Protein AF-A0A432WWE6-F1 (afdb_monomer_lite)

Structure (mmCIF, N/CA/C/O backbone):
data_AF-A0A432WWE6-F1
#
_entry.id   AF-A0A432WWE6-F1
#
loop_
_atom_site.group_PDB
_atom_site.id
_atom_site.type_symbol
_atom_site.label_atom_id
_atom_site.label_alt_id
_atom_site.label_comp_id
_atom_site.label_asym_id
_atom_site.label_entity_id
_atom_site.label_seq_id
_atom_site.pdbx_PDB_ins_code
_atom_site.Cartn_x
_atom_site.Cartn_y
_atom_site.Cartn_z
_atom_site.occupancy
_atom_site.B_iso_or_equiv
_atom_site.auth_seq_id
_atom_site.auth_comp_id
_atom_site.auth_asym_id
_atom_site.auth_atom_id
_atom_site.pdbx_PDB_model_num
ATOM 1 N N . MET A 1 1 ? -49.063 -21.821 -11.425 1.00 36.44 1 MET A N 1
ATOM 2 C CA . MET A 1 1 ? -48.316 -22.857 -10.681 1.00 36.44 1 MET A CA 1
ATOM 3 C C . MET A 1 1 ? -47.075 -22.191 -10.119 1.00 36.44 1 MET A C 1
ATOM 5 O O . MET A 1 1 ? -46.239 -21.772 -10.904 1.00 36.44 1 MET A O 1
ATOM 9 N N . ALA A 1 2 ? -47.017 -21.987 -8.805 1.00 36.09 2 ALA A N 1
ATOM 10 C CA . ALA A 1 2 ? -45.883 -21.369 -8.123 1.00 36.09 2 ALA A CA 1
ATOM 11 C C . ALA A 1 2 ? -45.270 -22.424 -7.194 1.00 36.09 2 ALA A C 1
ATOM 13 O O . ALA A 1 2 ? -45.960 -22.922 -6.309 1.00 36.09 2 ALA A O 1
ATOM 14 N N . CYS A 1 3 ? -44.015 -22.801 -7.438 1.00 36.97 3 CYS A N 1
ATOM 15 C CA . CYS A 1 3 ? -43.251 -23.649 -6.528 1.00 36.97 3 CYS A CA 1
ATOM 16 C C . CYS A 1 3 ? -42.649 -22.760 -5.437 1.00 36.97 3 CYS A C 1
ATOM 18 O O . CYS A 1 3 ? -41.678 -22.049 -5.681 1.00 36.97 3 CYS A O 1
ATOM 20 N N . THR A 1 4 ? -43.231 -22.787 -4.244 1.00 38.34 4 THR A N 1
ATOM 21 C CA . THR A 1 4 ? -42.598 -22.281 -3.025 1.00 38.34 4 THR A CA 1
ATOM 22 C C . THR A 1 4 ? -41.661 -23.361 -2.495 1.00 38.34 4 THR A C 1
ATOM 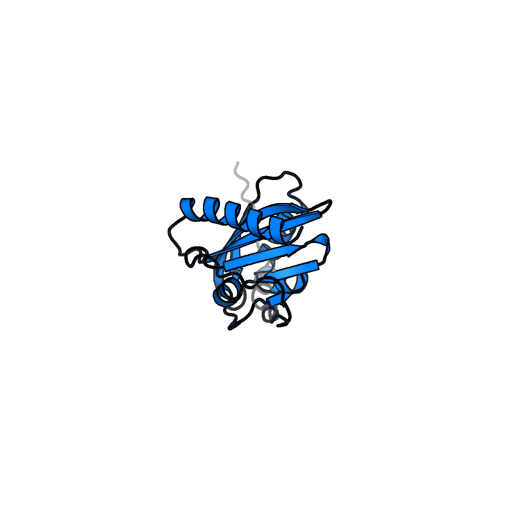24 O O . THR A 1 4 ? -42.111 -24.416 -2.056 1.00 38.34 4 THR A O 1
ATOM 27 N N . PHE A 1 5 ? -40.354 -23.121 -2.579 1.00 42.88 5 PHE A N 1
ATOM 28 C CA . PHE A 1 5 ? -39.364 -23.922 -1.866 1.00 42.88 5 PHE A CA 1
ATOM 29 C C . PHE A 1 5 ? -39.305 -23.430 -0.418 1.00 42.88 5 PHE A C 1
ATOM 31 O O . PHE A 1 5 ? -38.762 -22.359 -0.149 1.00 42.88 5 PHE A O 1
ATOM 38 N N . ASP A 1 6 ? -39.863 -24.211 0.506 1.00 39.38 6 ASP A N 1
ATOM 39 C CA . ASP A 1 6 ? -39.638 -24.042 1.940 1.00 39.38 6 ASP A CA 1
ATOM 40 C C . ASP A 1 6 ? -38.191 -24.428 2.267 1.00 39.38 6 ASP A C 1
ATOM 42 O O . ASP A 1 6 ? -37.860 -25.592 2.502 1.00 39.38 6 ASP A O 1
ATOM 46 N N . TYR A 1 7 ? -37.299 -23.438 2.267 1.00 41.56 7 TYR A N 1
ATOM 47 C CA . TYR A 1 7 ? -35.971 -23.583 2.853 1.00 41.56 7 TYR A CA 1
ATOM 48 C C . TYR A 1 7 ? -36.106 -23.587 4.380 1.00 41.56 7 TYR A C 1
ATOM 50 O O . TYR A 1 7 ? -36.020 -22.551 5.040 1.00 41.56 7 TYR A O 1
ATOM 58 N N . GLN A 1 8 ? -36.302 -24.771 4.959 1.00 41.88 8 GLN A N 1
ATOM 59 C CA . GLN A 1 8 ? -36.031 -24.982 6.376 1.00 41.88 8 GLN A CA 1
ATOM 60 C C . GLN A 1 8 ? -34.514 -24.955 6.575 1.00 41.88 8 GLN A C 1
ATOM 62 O O . GLN A 1 8 ? -33.820 -25.941 6.342 1.00 41.88 8 GLN A O 1
ATOM 67 N N . ILE A 1 9 ? -33.991 -23.792 6.968 1.00 47.69 9 ILE A N 1
ATOM 68 C CA . ILE A 1 9 ? -32.613 -23.664 7.442 1.00 47.69 9 ILE A CA 1
ATOM 69 C C . ILE A 1 9 ? -32.521 -24.480 8.739 1.00 47.69 9 ILE A C 1
ATOM 71 O O . ILE A 1 9 ? -33.200 -24.128 9.708 1.00 47.69 9 ILE A O 1
ATOM 75 N N . PRO A 1 10 ? -31.724 -25.560 8.793 1.00 44.03 10 PRO A N 1
ATOM 76 C CA . PRO A 1 10 ? -31.625 -26.367 9.998 1.00 44.03 10 PRO A CA 1
ATOM 77 C C . PRO A 1 10 ? -30.996 -25.541 11.131 1.00 44.03 10 PRO A C 1
ATOM 79 O O . PRO A 1 10 ? -29.985 -24.866 10.933 1.00 44.03 10 PRO A O 1
ATOM 82 N N . GLU A 1 11 ? -31.589 -25.592 12.329 1.00 46.34 11 GLU A N 1
ATOM 83 C CA . GLU A 1 11 ? -31.193 -24.786 13.499 1.00 46.34 11 GLU A CA 1
ATOM 84 C C . GLU A 1 11 ? -29.731 -24.982 13.937 1.00 46.34 11 GLU A C 1
ATOM 86 O O . GLU A 1 11 ? -29.173 -24.103 14.593 1.00 46.34 11 GLU A O 1
ATOM 91 N N . TYR A 1 12 ? -29.058 -26.052 13.496 1.00 42.56 12 TYR A N 1
ATOM 92 C CA . TYR A 1 12 ? -27.622 -26.226 13.736 1.00 42.56 12 TYR A CA 1
ATOM 93 C C . TYR A 1 12 ? -26.771 -25.141 13.045 1.00 42.56 12 TYR A C 1
ATOM 95 O O . TYR A 1 12 ? -25.698 -24.797 13.535 1.00 42.56 12 TYR A O 1
ATOM 103 N N . ALA A 1 13 ? -27.252 -24.551 11.942 1.00 39.94 13 ALA A N 1
ATOM 104 C CA . ALA A 1 13 ? -26.540 -23.496 11.220 1.00 39.94 13 ALA A CA 1
ATOM 105 C C . ALA A 1 13 ? -26.589 -22.132 11.936 1.00 39.94 13 ALA A C 1
ATOM 107 O O . ALA A 1 13 ? -25.821 -21.233 11.595 1.00 39.94 13 ALA A O 1
ATOM 108 N N . LYS A 1 14 ? -27.459 -21.965 12.944 1.00 40.81 14 LYS A N 1
ATOM 109 C CA . LYS A 1 14 ? -27.542 -20.732 13.746 1.00 40.81 14 LYS A CA 1
ATOM 110 C C . LYS A 1 14 ? -26.603 -20.720 14.955 1.00 40.81 14 LYS A C 1
ATOM 112 O O . LYS A 1 14 ? -26.395 -19.654 15.521 1.00 40.81 14 LYS A O 1
ATOM 117 N N . GLN A 1 15 ? -26.005 -21.854 15.330 1.00 38.31 15 GLN A N 1
ATOM 118 C CA . GLN A 1 15 ? -25.141 -21.946 16.517 1.00 38.31 15 GLN A CA 1
ATOM 119 C C . GLN A 1 15 ? -23.635 -21.879 16.229 1.00 38.31 15 GLN A C 1
ATOM 121 O O . GLN A 1 15 ? -22.854 -21.703 17.156 1.00 38.31 15 GLN A O 1
ATOM 126 N N . THR A 1 16 ? -23.193 -21.929 14.970 1.00 38.00 16 THR A N 1
ATOM 127 C CA . THR A 1 16 ? -21.755 -21.846 14.635 1.00 38.00 16 THR A CA 1
ATOM 128 C C . THR A 1 16 ? -21.250 -20.447 14.282 1.00 38.00 16 THR A C 1
ATOM 130 O O . THR A 1 16 ? -20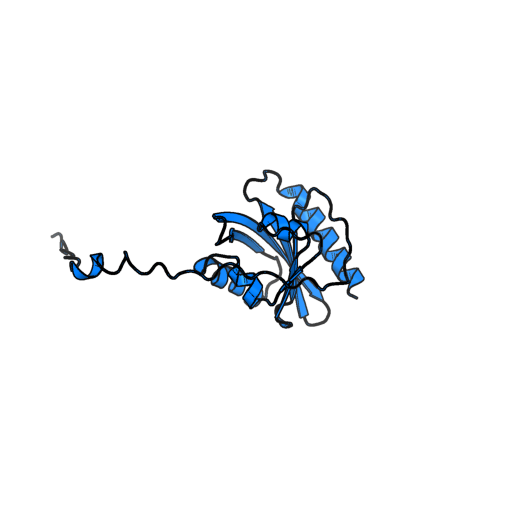.052 -20.279 14.071 1.00 38.00 16 THR A O 1
ATOM 133 N N . ALA A 1 17 ? -22.119 -19.434 14.225 1.00 36.84 17 ALA A N 1
ATOM 134 C CA . ALA A 1 17 ? -21.722 -18.074 13.845 1.00 36.84 17 ALA A CA 1
ATOM 135 C C . ALA A 1 17 ? -21.249 -17.198 15.024 1.00 36.84 17 ALA A C 1
ATOM 137 O O . ALA A 1 17 ? -20.686 -16.133 14.785 1.00 36.84 17 ALA A O 1
ATOM 138 N N . SER A 1 18 ? -21.449 -17.622 16.279 1.00 38.47 18 SER A N 1
ATOM 139 C CA . SER A 1 18 ? -21.224 -16.757 17.451 1.00 38.47 18 SER A CA 1
ATOM 140 C C . SER A 1 18 ? -19.942 -17.014 18.250 1.00 38.47 18 SER A C 1
ATOM 142 O O . SER A 1 18 ? -19.645 -16.221 19.134 1.00 38.47 18 SER A O 1
ATOM 144 N N . GLU A 1 19 ? -19.134 -18.035 17.942 1.00 38.72 19 GLU A N 1
ATOM 145 C CA . GLU A 1 19 ? -17.931 -18.349 18.744 1.00 38.72 19 GLU A CA 1
ATOM 146 C C . GLU A 1 19 ? -16.711 -18.760 17.910 1.00 38.72 19 GLU A C 1
ATOM 148 O O . GLU A 1 19 ? -15.974 -19.692 18.226 1.00 38.72 19 GLU A O 1
ATOM 153 N N . ARG A 1 20 ? -16.444 -18.023 16.833 1.00 35.75 20 ARG A N 1
ATOM 154 C CA . ARG A 1 20 ? -15.087 -17.944 16.279 1.00 35.75 20 ARG A CA 1
ATOM 155 C C . ARG A 1 20 ? -14.705 -16.488 16.089 1.00 35.75 20 ARG A C 1
ATOM 157 O O . ARG A 1 20 ? -14.421 -16.050 14.980 1.00 35.75 20 ARG A O 1
ATOM 164 N N . TYR A 1 21 ? -14.660 -15.748 17.196 1.00 35.44 21 TYR A N 1
ATOM 165 C CA . TYR A 1 21 ? -13.671 -14.683 17.299 1.00 35.44 21 TYR A CA 1
ATOM 166 C C . TYR A 1 21 ? -12.313 -15.374 17.221 1.00 35.44 21 TYR A C 1
ATOM 168 O O . TYR A 1 21 ? -11.759 -15.831 18.219 1.00 35.44 21 TYR A O 1
ATOM 176 N N . ILE A 1 22 ? -11.824 -15.543 15.993 1.00 39.00 22 ILE A N 1
ATOM 177 C CA . ILE A 1 22 ? -10.404 -15.729 15.753 1.00 39.00 22 ILE A CA 1
ATOM 178 C C . ILE A 1 22 ? -9.795 -14.522 16.453 1.00 39.00 22 ILE A C 1
ATOM 180 O O . ILE A 1 22 ? -10.058 -13.391 16.049 1.00 39.00 22 ILE A O 1
ATOM 184 N N . HIS A 1 23 ? -9.106 -14.749 17.571 1.00 40.69 23 HIS A N 1
ATOM 185 C CA . HIS A 1 23 ? -8.240 -13.738 18.151 1.00 40.69 23 HIS A CA 1
ATOM 186 C C . HIS A 1 23 ? -7.253 -13.394 17.041 1.00 40.69 23 HIS A C 1
ATOM 188 O O . HIS A 1 23 ? -6.309 -14.145 16.786 1.00 40.69 23 HIS A O 1
ATOM 194 N N . GLU A 1 24 ? -7.554 -12.340 16.286 1.00 44.41 24 GLU A N 1
ATOM 195 C CA . GLU A 1 24 ? -6.652 -11.869 15.259 1.00 44.41 24 GLU A CA 1
ATOM 196 C C . GLU A 1 24 ? -5.372 -11.462 15.987 1.00 44.41 24 GLU A C 1
ATOM 198 O O . GLU A 1 24 ? -5.442 -10.765 17.007 1.00 44.41 24 GLU A O 1
ATOM 203 N N . PRO A 1 25 ? -4.205 -11.961 15.549 1.00 55.22 25 PRO A N 1
ATOM 204 C CA . PRO A 1 25 ? -2.957 -11.524 16.136 1.00 55.22 25 PRO A CA 1
ATOM 205 C C . PRO A 1 25 ? -2.876 -10.006 15.996 1.00 55.22 25 PRO A C 1
ATOM 207 O O . PRO A 1 25 ? -3.246 -9.455 14.955 1.00 55.22 25 PRO A O 1
ATOM 210 N N . SER A 1 26 ? -2.401 -9.342 17.049 1.00 54.66 26 SER A N 1
ATOM 211 C CA . SER A 1 26 ? -2.110 -7.915 16.987 1.00 54.66 26 SER A CA 1
ATOM 212 C C . SER A 1 26 ? -1.242 -7.617 15.755 1.00 54.66 26 SER A C 1
ATOM 214 O O . SER A 1 26 ? -0.394 -8.445 15.405 1.00 54.66 26 SER A O 1
ATOM 216 N N . PRO A 1 27 ? -1.437 -6.459 15.102 1.00 62.16 27 PRO A N 1
ATOM 217 C CA . PRO A 1 27 ? -0.629 -6.043 13.967 1.00 62.16 27 PRO A CA 1
ATOM 218 C C . PRO A 1 27 ? 0.865 -6.179 14.249 1.00 62.16 27 PRO A C 1
ATOM 220 O O . PRO A 1 27 ? 1.324 -6.011 15.386 1.00 62.16 27 PRO A O 1
ATOM 223 N N . ALA A 1 28 ? 1.623 -6.492 13.201 1.00 66.56 28 ALA A N 1
ATOM 224 C CA . ALA A 1 28 ? 3.060 -6.650 13.315 1.00 66.56 28 ALA A CA 1
ATOM 225 C C . ALA A 1 28 ? 3.708 -5.326 13.721 1.00 66.56 28 ALA A C 1
ATOM 227 O O . ALA A 1 28 ? 3.582 -4.340 13.006 1.00 66.56 28 ALA A O 1
ATOM 228 N N . HIS A 1 29 ? 4.454 -5.326 14.820 1.00 62.31 29 HIS A N 1
ATOM 229 C CA . HIS A 1 29 ? 5.317 -4.199 15.161 1.00 62.31 29 HIS A CA 1
ATOM 230 C C . HIS A 1 29 ? 6.547 -4.265 14.260 1.00 62.31 29 HIS A C 1
ATOM 232 O O . HIS A 1 29 ? 7.023 -5.360 13.947 1.00 62.31 29 HIS A O 1
ATOM 238 N N . GLY A 1 30 ? 7.025 -3.118 13.797 1.00 58.56 30 GLY A N 1
ATOM 239 C CA . GLY A 1 30 ? 8.130 -3.103 12.847 1.00 58.56 30 GLY A CA 1
ATOM 240 C C . GLY A 1 30 ? 9.489 -2.942 13.500 1.00 58.56 30 GLY A C 1
ATOM 241 O O . GLY A 1 30 ? 9.617 -2.371 14.585 1.00 58.56 30 GLY A O 1
ATOM 242 N N . ASP A 1 31 ? 10.509 -3.436 12.806 1.00 59.19 31 ASP A N 1
ATOM 243 C CA . ASP A 1 31 ? 11.886 -3.375 13.273 1.00 59.19 31 ASP A CA 1
ATOM 244 C C . ASP A 1 31 ? 12.516 -2.045 12.833 1.00 59.19 31 ASP A C 1
ATOM 246 O O . ASP A 1 31 ? 12.553 -1.684 11.653 1.00 59.19 31 ASP A O 1
ATOM 250 N N . ALA A 1 32 ? 13.011 -1.278 13.803 1.00 53.22 32 ALA A N 1
ATOM 251 C CA . ALA A 1 32 ? 13.595 0.037 13.568 1.00 53.22 32 ALA A CA 1
ATOM 252 C C . ALA A 1 32 ? 15.055 -0.071 13.104 1.00 53.22 32 ALA A C 1
ATOM 254 O O . ALA A 1 32 ? 15.961 0.153 13.904 1.00 53.22 32 ALA A O 1
ATOM 255 N N . GLN A 1 33 ? 15.307 -0.412 11.835 1.00 51.56 33 GLN A N 1
ATOM 256 C CA . GLN A 1 33 ? 16.640 -0.283 11.225 1.00 51.56 33 GLN A CA 1
ATOM 257 C C . GLN A 1 33 ? 16.565 0.016 9.718 1.00 51.56 33 GLN A C 1
ATOM 259 O O . GLN A 1 33 ? 16.611 -0.891 8.895 1.00 51.56 33 GLN A O 1
ATOM 264 N N . TYR A 1 34 ? 16.534 1.298 9.336 1.00 47.31 34 TYR A N 1
ATOM 265 C CA . TYR A 1 34 ? 16.839 1.718 7.963 1.00 47.31 34 TYR A CA 1
ATOM 266 C C . TYR A 1 34 ? 17.566 3.074 7.930 1.00 47.31 34 TYR A C 1
ATOM 268 O O . TYR A 1 34 ? 17.049 4.078 8.409 1.00 47.31 34 TYR A O 1
ATOM 276 N N . ASN A 1 35 ? 18.760 3.100 7.324 1.00 41.12 35 ASN A N 1
ATOM 277 C CA . ASN A 1 35 ? 19.659 4.264 7.219 1.00 41.12 35 ASN A CA 1
ATOM 278 C C . ASN A 1 35 ? 19.712 4.846 5.787 1.00 41.12 35 ASN A C 1
ATOM 280 O O . ASN A 1 35 ? 20.782 5.245 5.333 1.00 41.12 35 ASN A O 1
ATOM 284 N N . GLY A 1 36 ? 18.609 4.830 5.028 1.00 43.78 36 GLY A N 1
ATOM 285 C CA . GLY A 1 36 ? 18.697 5.058 3.574 1.00 43.78 36 GLY A CA 1
ATOM 286 C C . GLY A 1 36 ? 17.937 6.232 2.964 1.00 43.78 36 GLY A C 1
ATOM 287 O O . GLY A 1 36 ? 18.351 6.704 1.914 1.00 43.78 36 GLY A O 1
ATOM 288 N N . ILE A 1 37 ? 16.830 6.714 3.535 1.00 46.94 37 ILE A N 1
ATOM 289 C CA . ILE A 1 37 ? 15.968 7.685 2.833 1.00 46.94 37 ILE A CA 1
ATOM 290 C C . ILE A 1 37 ? 15.389 8.680 3.846 1.00 46.94 37 ILE A C 1
ATOM 292 O O . ILE A 1 37 ? 14.248 8.559 4.288 1.00 46.94 37 ILE A O 1
ATOM 296 N N . ASP A 1 38 ? 16.199 9.662 4.241 1.00 46.56 38 ASP A N 1
ATOM 297 C CA . ASP A 1 38 ? 15.784 10.744 5.139 1.00 46.56 38 ASP A CA 1
ATOM 298 C C . ASP A 1 38 ? 15.187 11.901 4.322 1.00 46.56 38 ASP A C 1
ATOM 300 O O . ASP A 1 38 ? 15.802 12.945 4.104 1.00 46.56 38 ASP A O 1
ATOM 304 N N . HIS A 1 39 ? 13.983 11.684 3.784 1.00 51.09 39 HIS A N 1
ATOM 305 C CA . HIS A 1 39 ? 13.281 12.708 3.013 1.00 51.09 39 HIS A CA 1
ATOM 306 C C . HIS A 1 39 ? 12.139 13.305 3.807 1.00 51.09 39 HIS A C 1
ATOM 308 O O . HIS A 1 39 ? 11.161 12.636 4.138 1.00 51.09 39 HIS A O 1
ATOM 314 N N . LYS A 1 40 ? 12.209 14.620 4.012 1.00 49.84 40 LYS A N 1
ATOM 315 C CA . LYS A 1 40 ? 11.038 15.427 4.356 1.00 49.84 40 LYS A CA 1
ATOM 316 C C . LYS A 1 40 ? 10.034 15.325 3.206 1.00 49.84 40 LYS A C 1
ATOM 318 O O . LYS A 1 40 ? 10.165 16.009 2.191 1.00 49.84 40 LYS A O 1
ATOM 323 N N . PHE A 1 41 ? 9.060 14.430 3.339 1.00 51.69 41 PHE A N 1
ATOM 324 C CA . PHE A 1 41 ? 7.919 14.368 2.434 1.00 51.69 41 PHE A CA 1
ATOM 325 C C . PHE A 1 41 ? 7.108 15.667 2.559 1.00 51.69 41 PHE A C 1
ATOM 327 O O . PHE A 1 41 ? 7.036 16.235 3.654 1.00 51.69 41 PHE A O 1
ATOM 334 N N . PRO A 1 42 ? 6.508 16.169 1.464 1.00 52.38 42 PRO A N 1
ATOM 335 C CA . PRO A 1 42 ? 5.562 17.272 1.552 1.00 52.38 42 PRO A CA 1
ATOM 336 C C . PRO A 1 42 ? 4.487 16.920 2.582 1.00 52.38 42 PRO A C 1
ATOM 338 O O . PRO A 1 42 ? 3.931 15.827 2.522 1.00 52.38 42 PRO A O 1
ATOM 341 N N . THR A 1 43 ? 4.167 17.835 3.498 1.00 56.44 43 THR A N 1
ATOM 342 C CA . THR A 1 43 ? 3.150 17.649 4.556 1.00 56.44 43 THR A CA 1
ATOM 343 C C . THR A 1 43 ? 1.771 17.248 4.022 1.00 56.44 43 THR A C 1
ATOM 345 O O . THR A 1 43 ? 0.922 16.764 4.764 1.00 56.44 43 THR A O 1
ATOM 348 N N . GLU A 1 44 ? 1.543 17.457 2.728 1.00 55.94 44 GLU A N 1
ATOM 349 C CA . GLU A 1 44 ? 0.326 17.123 1.995 1.00 55.94 44 GLU A CA 1
ATOM 350 C C . GLU A 1 44 ? 0.220 15.619 1.675 1.00 55.94 44 GLU A C 1
ATOM 352 O O . GLU A 1 44 ? -0.892 15.096 1.583 1.00 55.94 44 GLU A O 1
ATOM 357 N N . LEU A 1 45 ? 1.351 14.912 1.543 1.00 59.06 45 LEU A N 1
ATOM 358 C CA . LEU A 1 45 ? 1.403 13.453 1.439 1.00 59.06 45 LEU A CA 1
ATOM 359 C C . LEU A 1 45 ? 1.505 12.878 2.852 1.00 59.06 45 LEU A C 1
ATOM 361 O O . LEU A 1 45 ? 2.560 12.904 3.479 1.00 59.06 45 LEU A O 1
ATOM 365 N N . GLN A 1 46 ? 0.378 12.384 3.359 1.00 71.31 46 GLN A N 1
ATOM 366 C CA . GLN A 1 46 ? 0.254 11.974 4.758 1.00 71.31 46 GLN A CA 1
ATOM 367 C C . GLN A 1 46 ? 1.073 10.722 5.110 1.00 71.31 46 GLN A C 1
ATOM 369 O O . GLN A 1 46 ? 1.322 10.493 6.284 1.00 71.31 46 GLN A O 1
ATOM 374 N N . GLY A 1 47 ? 1.510 9.923 4.136 1.00 78.56 47 GLY A N 1
ATOM 375 C CA . GLY A 1 47 ? 2.365 8.761 4.359 1.00 78.56 47 GLY A CA 1
ATOM 376 C C . GLY A 1 47 ? 2.905 8.184 3.055 1.00 78.56 47 GLY A C 1
ATOM 377 O O . GLY A 1 47 ? 2.295 8.336 1.994 1.00 78.56 47 GLY A O 1
ATOM 378 N N . PHE A 1 48 ? 4.057 7.523 3.135 1.00 85.19 48 PHE A N 1
ATOM 379 C CA . PHE A 1 48 ? 4.704 6.874 2.002 1.00 85.19 48 PHE A CA 1
ATOM 380 C C . PHE A 1 48 ? 5.180 5.468 2.363 1.00 85.19 48 PHE A C 1
ATOM 382 O O . PHE A 1 48 ? 5.662 5.231 3.471 1.00 85.19 48 PHE A O 1
ATOM 389 N N . VAL A 1 49 ? 5.049 4.552 1.409 1.00 89.06 49 VAL A N 1
ATOM 390 C CA . VAL A 1 49 ? 5.400 3.142 1.529 1.00 89.06 49 VAL A CA 1
ATOM 391 C C . VAL A 1 49 ? 6.132 2.693 0.271 1.00 89.06 49 VAL A C 1
ATOM 393 O O . VAL A 1 49 ? 5.674 2.967 -0.835 1.00 89.06 49 VAL A O 1
ATOM 396 N N . LEU A 1 50 ? 7.243 1.977 0.422 1.00 89.50 50 LEU A N 1
ATOM 397 C CA . LEU A 1 50 ? 7.869 1.243 -0.679 1.00 89.50 50 LEU A CA 1
ATOM 398 C C . LEU A 1 50 ? 7.676 -0.242 -0.458 1.00 89.50 50 LEU A C 1
ATOM 400 O O . LEU A 1 50 ? 7.980 -0.748 0.617 1.00 89.50 50 LEU A O 1
ATOM 404 N N . ILE A 1 51 ? 7.217 -0.941 -1.482 1.00 90.62 51 ILE A N 1
ATOM 405 C CA . ILE A 1 51 ? 6.997 -2.381 -1.439 1.00 90.62 51 ILE A CA 1
ATOM 406 C C . ILE A 1 51 ? 7.910 -3.006 -2.482 1.00 90.62 51 ILE A C 1
ATOM 408 O O . ILE A 1 51 ? 7.885 -2.622 -3.651 1.00 90.62 51 ILE A O 1
ATOM 412 N N . PHE A 1 52 ? 8.705 -3.975 -2.048 1.00 89.44 52 PHE A N 1
ATOM 413 C CA . PHE A 1 52 ? 9.611 -4.770 -2.866 1.00 89.44 52 PHE A CA 1
ATOM 414 C C . PHE A 1 52 ? 9.131 -6.225 -2.818 1.00 89.44 52 PHE A C 1
ATOM 416 O O . PHE A 1 52 ? 9.634 -7.002 -1.999 1.00 89.44 52 PHE A O 1
ATOM 423 N N . PRO A 1 53 ? 8.148 -6.616 -3.653 1.00 87.69 53 PRO A N 1
ATOM 424 C CA . PRO A 1 53 ? 7.500 -7.920 -3.534 1.00 87.69 53 PRO A CA 1
ATOM 425 C C . PRO A 1 53 ? 8.487 -9.076 -3.722 1.00 87.69 53 PRO A C 1
ATOM 427 O O . PRO A 1 53 ? 8.492 -10.018 -2.938 1.00 87.69 53 PRO A O 1
ATOM 430 N N . GLU A 1 54 ? 9.398 -8.957 -4.692 1.00 86.44 54 GLU A N 1
ATOM 431 C CA . GLU A 1 54 ? 10.437 -9.961 -4.977 1.00 86.44 54 GLU A CA 1
ATOM 432 C C . GLU A 1 54 ? 11.458 -10.137 -3.844 1.00 86.44 54 GLU A C 1
ATOM 434 O O . GLU A 1 54 ? 12.123 -11.167 -3.762 1.00 86.44 54 GLU A O 1
ATOM 439 N N . ARG A 1 55 ? 11.607 -9.128 -2.975 1.00 86.44 55 ARG A N 1
ATOM 440 C CA . ARG A 1 55 ? 12.543 -9.151 -1.842 1.00 86.44 55 ARG A CA 1
ATOM 441 C C . ARG A 1 55 ? 11.853 -9.414 -0.506 1.00 86.44 55 ARG A C 1
ATOM 443 O O . ARG A 1 55 ? 12.546 -9.396 0.506 1.00 86.44 55 ARG A O 1
ATOM 450 N N . ASP A 1 56 ? 10.532 -9.622 -0.505 1.00 88.81 56 ASP A N 1
ATOM 451 C CA . ASP A 1 56 ? 9.695 -9.730 0.698 1.00 88.81 56 ASP A CA 1
ATOM 452 C C . ASP A 1 56 ? 9.949 -8.576 1.683 1.00 88.81 56 ASP A C 1
ATOM 454 O O . ASP A 1 56 ? 10.162 -8.798 2.870 1.00 88.81 56 ASP A O 1
ATOM 458 N N . ARG A 1 57 ? 9.998 -7.331 1.185 1.00 88.75 57 ARG A N 1
ATOM 459 C CA . ARG A 1 57 ? 10.309 -6.145 2.005 1.00 88.75 57 ARG A CA 1
ATOM 460 C C . ARG A 1 57 ? 9.337 -5.003 1.780 1.00 88.75 57 ARG A C 1
ATOM 462 O O . ARG A 1 57 ? 8.958 -4.708 0.646 1.00 88.75 57 ARG A O 1
ATOM 469 N N . VAL A 1 58 ? 8.998 -4.322 2.866 1.00 89.19 58 VAL A N 1
ATOM 470 C CA . VAL A 1 58 ? 8.176 -3.115 2.883 1.00 89.19 58 VAL A CA 1
ATOM 471 C C . VAL A 1 58 ? 8.828 -2.068 3.769 1.00 89.19 58 VAL A C 1
ATOM 473 O O . VAL A 1 58 ? 9.223 -2.360 4.892 1.00 89.19 58 VAL A O 1
ATOM 476 N N . TYR A 1 59 ? 8.893 -0.839 3.273 1.00 87.00 59 TYR A N 1
ATOM 477 C CA . TYR A 1 59 ? 9.397 0.314 4.005 1.00 87.00 59 TYR A CA 1
ATOM 478 C C . TYR A 1 59 ? 8.277 1.306 4.236 1.00 87.00 59 TYR A C 1
ATOM 480 O O . TYR A 1 59 ? 7.607 1.701 3.285 1.00 87.00 59 TYR A O 1
ATOM 488 N N . TRP A 1 60 ? 8.107 1.751 5.473 1.00 86.44 60 TRP A N 1
ATOM 489 C CA . TRP A 1 60 ? 7.202 2.833 5.844 1.00 86.44 60 TRP A CA 1
ATOM 490 C C . TRP A 1 60 ? 7.972 4.098 6.156 1.00 86.44 60 TRP A C 1
ATOM 492 O O . TRP A 1 60 ? 8.957 4.068 6.889 1.00 86.44 60 TRP A O 1
ATOM 502 N N . SER A 1 61 ? 7.477 5.233 5.672 1.00 82.75 61 SER A N 1
ATOM 503 C CA . SER A 1 61 ? 7.854 6.517 6.248 1.00 82.75 61 SER A CA 1
ATOM 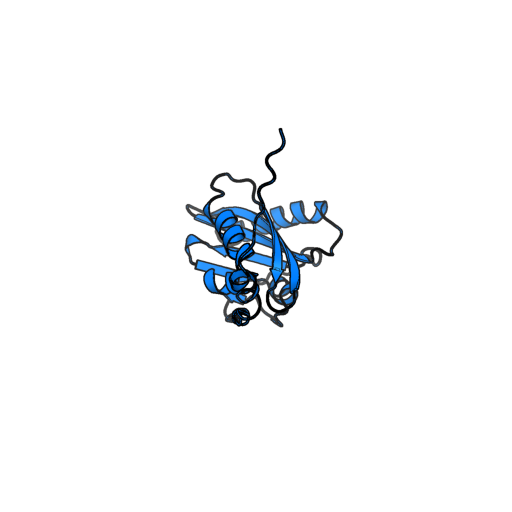504 C C . SER A 1 61 ? 7.271 6.653 7.658 1.00 82.75 61 SER A C 1
ATOM 506 O O . SER A 1 61 ? 6.240 6.057 7.978 1.00 82.75 61 SER A O 1
ATOM 508 N N . ALA A 1 62 ? 7.883 7.497 8.491 1.00 78.75 62 ALA A N 1
ATOM 509 C CA . ALA A 1 62 ? 7.377 7.786 9.835 1.00 78.75 62 ALA A CA 1
ATOM 510 C C . ALA A 1 62 ? 5.909 8.264 9.820 1.00 78.75 62 ALA A C 1
ATOM 512 O O . ALA A 1 62 ? 5.119 7.912 10.689 1.00 78.75 62 ALA A O 1
ATOM 513 N N . GLN A 1 63 ? 5.508 9.024 8.795 1.00 81.50 63 GLN A N 1
ATOM 514 C CA . GLN A 1 63 ? 4.125 9.485 8.665 1.00 81.50 63 GLN A CA 1
ATOM 515 C C . GLN A 1 63 ? 3.163 8.351 8.273 1.00 81.50 63 GLN A C 1
ATOM 517 O O . GLN A 1 63 ? 2.048 8.301 8.788 1.00 81.50 63 GLN A O 1
ATOM 522 N N . ALA A 1 64 ? 3.589 7.403 7.424 1.00 85.50 64 ALA A N 1
ATOM 523 C CA . ALA A 1 64 ? 2.790 6.208 7.138 1.00 85.50 64 ALA A CA 1
ATOM 524 C C . ALA A 1 64 ? 2.601 5.355 8.395 1.00 85.50 64 ALA A C 1
ATOM 526 O O . ALA A 1 64 ? 1.481 4.932 8.662 1.00 85.50 64 ALA A O 1
ATOM 527 N N . ALA A 1 65 ? 3.656 5.167 9.190 1.00 84.38 65 ALA A N 1
ATOM 528 C CA . ALA A 1 65 ? 3.570 4.490 10.479 1.00 84.38 65 ALA A CA 1
ATOM 529 C C . ALA A 1 65 ? 2.568 5.192 11.417 1.00 84.38 65 ALA A C 1
ATOM 531 O O . ALA A 1 65 ? 1.642 4.556 11.918 1.00 84.38 65 ALA A O 1
ATOM 532 N N . ALA A 1 66 ? 2.651 6.520 11.545 1.00 82.62 66 ALA A N 1
ATOM 533 C CA . ALA A 1 66 ? 1.717 7.301 12.360 1.00 82.62 66 ALA A CA 1
ATOM 534 C C . ALA A 1 66 ? 0.250 7.160 11.910 1.00 82.62 66 ALA A C 1
ATOM 536 O O . ALA A 1 66 ? -0.643 7.058 12.750 1.00 82.62 66 ALA A O 1
ATOM 537 N N . LEU A 1 67 ? -0.016 7.101 10.598 1.00 83.31 67 LEU A N 1
ATOM 538 C CA . LEU A 1 67 ? -1.359 6.823 10.064 1.00 83.31 67 LEU A CA 1
ATOM 539 C C . LEU A 1 67 ? -1.872 5.419 10.405 1.00 83.31 67 LEU A C 1
ATOM 541 O O . LEU A 1 67 ? -3.080 5.202 10.389 1.00 83.31 67 LEU A O 1
ATOM 545 N N . HIS A 1 68 ? -0.969 4.484 10.691 1.00 86.56 68 HIS A N 1
ATOM 546 C CA . HIS A 1 68 ? -1.294 3.140 11.150 1.00 86.56 68 HIS A CA 1
ATOM 547 C C . HIS A 1 68 ? -1.303 3.034 12.679 1.00 86.56 68 HIS A C 1
ATOM 549 O O . HIS A 1 68 ? -1.475 1.943 13.193 1.00 86.56 68 HIS A O 1
ATOM 555 N N . GLY A 1 69 ? -1.167 4.138 13.421 1.00 77.69 69 GLY A N 1
ATOM 556 C CA . GLY A 1 69 ? -1.152 4.119 14.887 1.00 77.69 69 GLY A CA 1
ATOM 557 C C . GLY A 1 69 ? 0.195 3.726 15.502 1.00 77.69 69 GLY A C 1
ATOM 558 O O . GLY A 1 69 ? 0.284 3.611 16.722 1.00 77.69 69 GLY A O 1
ATOM 559 N N . GLU A 1 70 ? 1.243 3.572 14.689 1.00 78.81 70 GLU A N 1
ATOM 560 C CA . GLU A 1 70 ? 2.614 3.366 15.159 1.00 78.81 70 GLU A CA 1
ATOM 561 C C . GLU A 1 70 ? 3.261 4.699 15.540 1.00 78.81 70 GLU A C 1
ATOM 563 O O . GLU A 1 70 ? 3.292 5.655 14.761 1.00 78.81 70 GLU A O 1
ATOM 568 N N . LEU A 1 71 ? 3.836 4.762 16.739 1.00 66.06 71 LEU A N 1
ATOM 569 C CA . LEU A 1 71 ? 4.588 5.925 17.209 1.00 66.06 71 LEU A CA 1
ATOM 570 C C . LEU A 1 71 ? 6.063 5.773 16.837 1.00 66.06 71 LEU A C 1
ATOM 572 O O . LEU A 1 71 ? 6.923 5.576 17.694 1.00 66.06 71 LEU A O 1
ATOM 576 N N . ALA A 1 72 ? 6.358 5.869 15.543 1.00 63.19 72 ALA A N 1
ATOM 577 C CA . ALA A 1 72 ? 7.726 5.808 15.053 1.00 63.19 72 ALA A CA 1
ATOM 578 C C . ALA A 1 72 ? 8.244 7.193 14.662 1.00 63.19 72 ALA A C 1
ATOM 580 O O . ALA A 1 72 ? 7.688 7.881 13.809 1.00 63.19 72 ALA A O 1
ATOM 581 N N . ASN A 1 73 ? 9.371 7.578 15.261 1.00 61.84 73 ASN A N 1
ATOM 582 C CA . ASN A 1 73 ? 10.119 8.777 14.872 1.00 61.84 73 ASN A CA 1
ATOM 583 C C . ASN A 1 73 ? 11.052 8.521 13.675 1.00 61.84 73 ASN A C 1
ATOM 585 O O . ASN A 1 73 ? 11.764 9.428 13.249 1.00 61.84 73 ASN A O 1
ATOM 589 N N . GLN A 1 74 ? 11.086 7.289 13.161 1.00 60.59 74 GLN A N 1
ATOM 590 C CA . GLN A 1 74 ? 11.966 6.849 12.084 1.00 60.59 74 GLN A CA 1
ATOM 591 C C . GLN A 1 74 ? 11.200 5.963 11.090 1.00 60.59 74 GLN A C 1
ATOM 593 O O . GLN A 1 74 ? 10.180 5.378 11.462 1.00 60.59 74 GLN A O 1
ATOM 598 N N . PRO A 1 75 ? 11.663 5.868 9.830 1.00 63.03 75 PRO A N 1
ATOM 599 C CA . PRO A 1 75 ? 11.169 4.875 8.885 1.00 63.03 75 PRO A CA 1
ATOM 600 C C . PRO A 1 75 ? 11.307 3.450 9.432 1.00 63.03 75 PRO A C 1
ATOM 602 O O . PRO A 1 75 ? 12.273 3.149 10.134 1.00 63.03 75 PRO A O 1
ATOM 605 N N . ILE A 1 76 ? 10.360 2.579 9.090 1.00 78.19 76 ILE A N 1
ATOM 606 C CA . ILE A 1 76 ? 10.294 1.207 9.608 1.00 78.19 76 ILE A CA 1
ATOM 607 C C . ILE A 1 76 ? 10.343 0.206 8.453 1.00 78.19 76 ILE A C 1
ATOM 609 O O . ILE A 1 76 ? 9.735 0.450 7.409 1.00 78.19 76 ILE A O 1
ATOM 613 N N . GLU A 1 77 ? 11.048 -0.910 8.639 1.00 82.25 77 GLU A N 1
ATOM 614 C CA . GLU A 1 77 ? 11.096 -2.023 7.686 1.00 82.25 77 GLU A CA 1
ATOM 615 C C . GLU A 1 77 ? 10.281 -3.217 8.208 1.00 82.25 77 GLU A C 1
ATOM 617 O O . GLU A 1 77 ? 10.294 -3.535 9.398 1.00 82.25 77 GLU A O 1
ATOM 622 N N . PHE A 1 78 ? 9.576 -3.888 7.298 1.00 83.94 78 PHE A N 1
ATOM 623 C CA . PHE A 1 78 ? 8.814 -5.107 7.554 1.00 83.94 78 PHE A CA 1
ATOM 624 C C . PHE A 1 78 ? 9.043 -6.112 6.428 1.00 83.94 78 PHE A C 1
ATOM 626 O O . PHE A 1 78 ? 9.263 -5.723 5.277 1.00 83.94 78 PHE A O 1
ATOM 633 N N . SER A 1 79 ? 8.866 -7.402 6.715 1.00 89.19 79 SER A N 1
ATOM 634 C CA . SER A 1 79 ? 8.531 -8.347 5.644 1.00 89.19 79 SER A CA 1
ATOM 635 C C . SER A 1 79 ? 7.159 -8.026 5.045 1.00 89.19 79 SER A C 1
ATOM 637 O O . SER A 1 79 ? 6.298 -7.450 5.721 1.00 89.19 79 SER A O 1
ATOM 639 N N . LEU A 1 80 ? 6.898 -8.445 3.802 1.00 87.88 80 LEU A N 1
ATOM 640 C CA . LEU A 1 80 ? 5.579 -8.270 3.187 1.00 87.88 80 LEU A CA 1
ATOM 641 C C . LEU A 1 80 ? 4.509 -8.975 4.025 1.00 87.88 80 LEU A C 1
ATOM 643 O O . LEU A 1 80 ? 3.441 -8.420 4.267 1.00 87.88 80 LEU A O 1
ATOM 647 N N . ARG A 1 81 ? 4.823 -10.167 4.546 1.00 87.44 81 ARG A N 1
ATOM 648 C CA . ARG A 1 81 ? 3.921 -10.921 5.426 1.00 87.44 81 ARG A CA 1
ATOM 649 C C . ARG A 1 81 ? 3.562 -10.157 6.702 1.00 87.44 81 ARG A C 1
ATOM 651 O O . ARG A 1 81 ? 2.386 -10.125 7.054 1.00 87.44 81 ARG A O 1
ATOM 658 N N . GLN A 1 82 ? 4.544 -9.571 7.388 1.00 88.81 82 GLN A N 1
ATOM 659 C CA . GLN A 1 82 ? 4.306 -8.751 8.584 1.00 88.81 82 GLN A CA 1
ATOM 660 C C . GLN A 1 82 ? 3.471 -7.518 8.239 1.00 88.81 82 GLN A C 1
ATOM 662 O O . GLN A 1 82 ? 2.484 -7.236 8.912 1.00 88.81 82 GLN A O 1
ATOM 667 N N . PHE A 1 83 ? 3.808 -6.834 7.146 1.00 89.56 83 PHE A N 1
ATOM 668 C CA . PHE A 1 83 ? 3.048 -5.683 6.671 1.00 89.56 83 PHE A CA 1
ATOM 669 C C . PHE A 1 83 ? 1.567 -6.031 6.422 1.00 89.56 83 PHE A C 1
ATOM 671 O O . PHE A 1 83 ? 0.687 -5.310 6.886 1.00 89.56 83 PHE A O 1
ATOM 678 N N . MET A 1 84 ? 1.256 -7.174 5.795 1.00 90.44 84 MET A N 1
ATOM 679 C CA . MET A 1 84 ? -0.143 -7.571 5.558 1.00 90.44 84 MET A CA 1
ATOM 680 C C . MET A 1 84 ? -0.945 -7.795 6.848 1.00 90.44 84 MET A C 1
ATOM 682 O O . MET A 1 84 ? -2.167 -7.655 6.836 1.00 90.44 84 MET A O 1
ATOM 686 N N . GLN A 1 85 ? -0.302 -8.127 7.973 1.00 90.38 85 GLN A N 1
ATOM 687 C CA . GLN A 1 85 ? -1.003 -8.372 9.242 1.00 90.38 85 GLN A CA 1
ATOM 688 C C . GLN A 1 85 ? -1.685 -7.119 9.806 1.00 90.38 85 GLN A C 1
ATOM 690 O O . GLN A 1 85 ? -2.570 -7.248 10.649 1.00 90.38 85 GLN A O 1
ATOM 695 N N . TRP A 1 86 ? -1.344 -5.928 9.306 1.00 89.69 86 TRP A N 1
ATOM 696 C CA . TRP A 1 86 ? -2.011 -4.681 9.678 1.00 89.69 86 TRP A CA 1
ATOM 697 C C . TRP A 1 86 ? -3.457 -4.576 9.215 1.00 89.69 86 TRP A C 1
ATOM 699 O O . TRP A 1 86 ? -4.211 -3.801 9.801 1.00 89.69 86 TRP A O 1
ATOM 709 N N . TYR A 1 87 ? -3.855 -5.338 8.198 1.00 91.06 87 TYR A N 1
ATOM 710 C CA . TYR A 1 87 ? -5.173 -5.215 7.576 1.00 91.06 87 TYR A CA 1
ATOM 711 C C . TYR A 1 87 ? -6.062 -6.417 7.866 1.00 91.06 87 TYR A C 1
ATOM 713 O O . TYR A 1 87 ? -5.577 -7.468 8.286 1.00 91.06 87 TYR A O 1
ATOM 721 N N . LEU A 1 88 ? -7.365 -6.277 7.625 1.00 87.12 88 LEU A N 1
ATOM 722 C CA . LEU A 1 88 ? -8.321 -7.377 7.775 1.00 87.12 88 LEU A CA 1
ATOM 723 C C . LEU A 1 88 ? -8.015 -8.523 6.794 1.00 87.12 88 LEU A C 1
ATOM 725 O O . LEU A 1 88 ? -7.673 -8.238 5.643 1.00 87.12 88 LEU A O 1
ATOM 729 N N . PRO A 1 89 ? -8.190 -9.805 7.179 1.00 84.56 89 PRO A N 1
ATOM 730 C CA . PRO A 1 89 ? -7.852 -10.955 6.337 1.00 84.56 89 PRO A CA 1
ATOM 731 C C . PRO A 1 89 ? -8.402 -10.885 4.908 1.00 84.56 89 PRO A C 1
ATOM 733 O O . PRO A 1 89 ? -7.652 -11.090 3.960 1.00 84.56 89 PRO A O 1
ATOM 736 N N . SER A 1 90 ? -9.668 -10.494 4.738 1.00 84.06 90 SER A N 1
ATOM 737 C CA . SER A 1 90 ? -10.304 -10.377 3.417 1.00 84.06 90 SER A CA 1
ATOM 738 C C . SER A 1 90 ? -9.683 -9.301 2.516 1.00 84.06 90 SER A C 1
ATOM 740 O O . SER A 1 90 ? -9.797 -9.379 1.297 1.00 84.06 90 SER A O 1
ATOM 742 N N . GLN A 1 91 ? -9.027 -8.294 3.097 1.00 88.56 91 GLN A N 1
ATOM 743 C CA . GLN A 1 91 ? -8.353 -7.219 2.368 1.00 88.56 91 GLN A CA 1
ATOM 744 C C . GLN A 1 91 ? -6.883 -7.536 2.076 1.00 88.56 91 GLN A C 1
ATOM 746 O O . GLN A 1 91 ? -6.329 -6.984 1.127 1.00 88.56 91 GLN A O 1
ATOM 751 N N . ARG A 1 92 ? -6.259 -8.436 2.851 1.00 89.44 92 ARG A N 1
ATOM 752 C CA . ARG A 1 92 ? -4.882 -8.907 2.616 1.00 89.44 92 ARG A CA 1
ATOM 753 C C . ARG A 1 92 ? -4.768 -9.604 1.270 1.00 89.44 92 ARG A C 1
ATOM 755 O O . ARG A 1 92 ? -3.862 -9.294 0.505 1.00 89.44 92 ARG A O 1
ATOM 762 N N . ASP A 1 93 ? -5.709 -10.501 0.985 1.00 86.75 93 ASP A N 1
ATOM 763 C CA . ASP A 1 93 ? -5.721 -11.277 -0.257 1.00 86.75 93 ASP A CA 1
ATOM 764 C C . ASP A 1 93 ? -5.878 -10.361 -1.470 1.00 86.75 93 ASP A C 1
ATOM 766 O O . ASP A 1 93 ? -5.139 -10.480 -2.444 1.00 86.75 93 ASP A O 1
ATOM 770 N N . LEU A 1 94 ? -6.788 -9.391 -1.375 1.00 86.75 94 LEU A N 1
ATOM 771 C CA . LEU A 1 94 ? -7.029 -8.432 -2.443 1.00 86.75 94 LEU A CA 1
ATOM 772 C C . LEU A 1 94 ? -5.813 -7.523 -2.668 1.00 86.75 94 LEU A C 1
ATOM 774 O O . LEU A 1 94 ? -5.415 -7.305 -3.807 1.00 86.75 94 LEU A O 1
ATOM 778 N N . PHE A 1 95 ? -5.176 -7.036 -1.602 1.00 89.06 95 PHE A N 1
ATOM 779 C CA . PHE A 1 95 ? -3.968 -6.222 -1.730 1.00 89.06 95 PHE A CA 1
ATOM 780 C C . PHE A 1 95 ? -2.782 -7.022 -2.295 1.00 89.06 95 PHE A C 1
ATOM 782 O O . PHE A 1 95 ? -2.027 -6.503 -3.115 1.00 89.06 95 PHE A O 1
ATOM 789 N N . ALA A 1 96 ? -2.631 -8.292 -1.904 1.00 87.81 96 ALA A N 1
ATOM 790 C CA . ALA A 1 96 ? -1.626 -9.180 -2.479 1.00 87.81 96 ALA A CA 1
ATOM 791 C C . ALA A 1 96 ? -1.877 -9.409 -3.978 1.00 87.81 96 ALA A C 1
ATOM 793 O O . ALA A 1 96 ? -0.954 -9.247 -4.772 1.00 87.81 96 ALA A O 1
ATOM 794 N N . GLN A 1 97 ? -3.118 -9.702 -4.377 1.00 86.88 97 GLN A N 1
ATOM 795 C CA . GLN A 1 97 ? -3.495 -9.818 -5.790 1.00 86.88 97 GLN A CA 1
ATOM 796 C C . GLN A 1 97 ? -3.152 -8.542 -6.565 1.00 86.88 97 GLN A C 1
ATOM 798 O O . GLN A 1 97 ? -2.480 -8.625 -7.585 1.00 86.88 97 GLN A O 1
ATOM 803 N N . SER A 1 98 ? -3.492 -7.355 -6.053 1.00 87.50 98 SER A N 1
ATOM 804 C CA . SER A 1 98 ? -3.137 -6.089 -6.713 1.00 87.50 98 SER A CA 1
ATOM 805 C C . SER A 1 98 ? -1.626 -5.904 -6.911 1.00 87.50 98 SER A C 1
ATOM 807 O O . SER A 1 98 ? -1.204 -5.334 -7.909 1.00 87.50 98 SER A O 1
ATOM 809 N N . ILE A 1 99 ? -0.790 -6.403 -5.997 1.00 87.44 99 ILE A N 1
ATOM 810 C CA . ILE A 1 99 ? 0.674 -6.303 -6.115 1.00 87.44 99 ILE A CA 1
ATOM 811 C C . ILE A 1 99 ? 1.261 -7.307 -7.112 1.00 87.44 99 ILE A C 1
ATOM 813 O O . ILE A 1 99 ? 2.238 -6.978 -7.789 1.00 87.44 99 ILE A O 1
ATOM 817 N N . PHE A 1 100 ? 0.728 -8.531 -7.153 1.00 83.25 100 PHE A N 1
ATOM 818 C CA . PHE A 1 100 ? 1.324 -9.646 -7.897 1.00 83.25 100 PHE A CA 1
ATOM 819 C C . PHE A 1 100 ? 0.666 -9.913 -9.260 1.00 83.25 100 PHE A C 1
ATOM 821 O O . PHE A 1 100 ? 1.361 -10.353 -10.173 1.00 83.25 100 PHE A O 1
ATOM 828 N N . ASP A 1 101 ? -0.630 -9.629 -9.418 1.00 74.50 101 ASP A N 1
ATOM 829 C CA . ASP A 1 101 ? -1.389 -9.918 -10.645 1.00 74.50 101 ASP A CA 1
ATOM 830 C C . ASP A 1 101 ? -1.462 -8.726 -11.613 1.00 74.50 101 ASP A C 1
ATOM 832 O O . ASP A 1 101 ? -1.728 -8.917 -12.803 1.00 74.50 101 ASP A O 1
ATOM 836 N N . GLU A 1 102 ? -1.195 -7.492 -11.165 1.00 60.69 102 GLU A N 1
ATOM 837 C CA . GLU A 1 102 ? -1.204 -6.308 -12.037 1.00 60.69 102 GLU A CA 1
ATOM 838 C C . GLU A 1 102 ? 0.069 -6.210 -12.895 1.00 60.69 102 GLU A C 1
ATOM 840 O O . GLU A 1 102 ? 0.863 -5.275 -12.812 1.00 60.69 102 GLU A O 1
ATOM 845 N N . ALA A 1 103 ? 0.236 -7.172 -13.802 1.00 47.59 103 ALA A N 1
ATOM 846 C CA . ALA A 1 103 ? 1.302 -7.208 -14.802 1.00 47.59 103 ALA A CA 1
ATOM 847 C C . ALA A 1 103 ? 1.204 -6.082 -15.864 1.00 47.59 103 ALA A C 1
ATOM 849 O O . ALA A 1 103 ? 2.074 -5.976 -16.725 1.00 47.59 103 ALA A O 1
ATOM 850 N N . ASN A 1 104 ? 0.162 -5.235 -15.813 1.00 54.88 104 ASN A N 1
ATOM 851 C CA . ASN A 1 104 ? -0.175 -4.222 -16.823 1.00 54.88 104 ASN A CA 1
ATOM 852 C C . ASN A 1 104 ? -0.458 -2.815 -16.220 1.00 54.88 104 ASN A C 1
ATOM 854 O O . ASN A 1 104 ? -1.487 -2.208 -16.479 1.00 54.88 104 ASN A O 1
ATOM 858 N N . ASN A 1 105 ? 0.496 -2.293 -15.442 1.00 64.19 105 ASN A N 1
ATOM 859 C CA . ASN A 1 105 ? 1.109 -0.954 -15.595 1.00 64.19 105 ASN A CA 1
ATOM 860 C C . ASN A 1 105 ? 0.375 0.399 -15.382 1.00 64.19 105 ASN A C 1
ATOM 862 O O . ASN A 1 105 ? 0.981 1.407 -15.738 1.00 64.19 105 ASN A O 1
ATOM 866 N N . ASP A 1 106 ? -0.778 0.516 -14.719 1.00 72.75 106 ASP A N 1
ATOM 867 C CA . ASP A 1 106 ? -1.308 1.865 -14.366 1.00 72.75 106 ASP A CA 1
ATOM 868 C C . ASP A 1 106 ? -1.2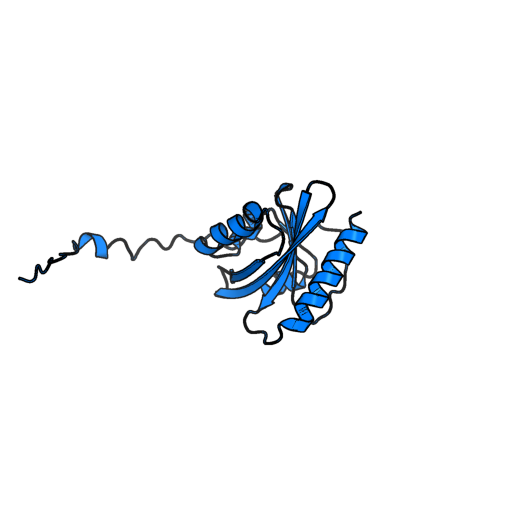88 2.197 -12.866 1.00 72.75 106 ASP A C 1
ATOM 870 O O . ASP A 1 106 ? -1.464 3.351 -12.459 1.00 72.75 106 ASP A O 1
ATOM 874 N N . GLY A 1 107 ? -0.991 1.201 -12.035 1.00 81.75 107 GLY A N 1
ATOM 875 C CA . GLY A 1 107 ? -1.136 1.313 -10.596 1.00 81.75 107 GLY A CA 1
ATOM 876 C C . GLY A 1 107 ? -2.579 1.197 -10.133 1.00 81.75 107 GLY A C 1
ATOM 877 O O . GLY A 1 107 ? -3.524 1.223 -10.920 1.00 81.75 107 GLY A O 1
ATOM 878 N N . PHE A 1 108 ? -2.747 1.082 -8.823 1.00 86.56 108 PHE A N 1
ATOM 879 C CA . PHE A 1 108 ? -4.042 0.826 -8.214 1.00 86.56 108 PHE A CA 1
ATOM 880 C C . PHE A 1 108 ? -4.287 1.725 -7.017 1.00 86.56 108 PHE A C 1
ATOM 882 O O . PHE A 1 108 ? -3.375 2.293 -6.411 1.00 86.56 108 PHE A O 1
ATOM 889 N N . GLN A 1 109 ? -5.560 1.843 -6.657 1.00 88.25 109 GLN A N 1
ATOM 890 C CA . GLN A 1 109 ? -5.967 2.504 -5.433 1.00 88.25 109 GLN A CA 1
ATOM 891 C C . GLN A 1 109 ? -6.796 1.546 -4.591 1.00 88.25 109 GLN A C 1
ATOM 893 O O . GLN A 1 109 ? -7.750 0.957 -5.098 1.00 88.25 109 GLN A O 1
ATOM 898 N N . LEU A 1 110 ? -6.473 1.443 -3.303 1.00 89.31 110 LEU A N 1
ATOM 899 C CA . LEU A 1 110 ? -7.190 0.570 -2.390 1.00 89.31 110 LEU A CA 1
ATOM 900 C C . LEU A 1 110 ? -7.497 1.231 -1.052 1.00 89.31 110 LEU A C 1
ATOM 902 O O . LEU A 1 110 ? -6.641 1.893 -0.470 1.00 89.31 110 LEU A O 1
ATOM 906 N N . ASP A 1 111 ? -8.710 0.997 -0.556 1.00 90.38 111 ASP A N 1
ATOM 907 C CA . ASP A 1 111 ? -9.099 1.338 0.808 1.00 90.38 111 ASP A CA 1
ATOM 908 C C . ASP A 1 111 ? -8.904 0.127 1.715 1.00 90.38 111 ASP A C 1
ATOM 910 O O . ASP A 1 111 ? -9.529 -0.919 1.536 1.00 90.38 111 ASP A O 1
ATOM 914 N N . LEU A 1 112 ? -8.042 0.293 2.709 1.00 91.06 112 LEU A N 1
ATOM 915 C CA . LEU A 1 112 ? -7.696 -0.719 3.690 1.00 91.06 112 LEU A CA 1
ATOM 916 C C . LEU A 1 112 ? -8.202 -0.305 5.067 1.00 91.06 112 LEU A C 1
ATOM 918 O O . LEU A 1 112 ? -8.148 0.867 5.442 1.00 91.06 112 LEU A O 1
ATOM 922 N N . CYS A 1 113 ? -8.707 -1.280 5.815 1.00 90.38 113 CYS A N 1
ATOM 923 C CA . CYS A 1 113 ? -9.069 -1.129 7.213 1.00 90.38 113 CYS A CA 1
ATOM 924 C C . CYS A 1 113 ? -7.937 -1.686 8.071 1.00 90.38 113 CYS A C 1
ATOM 926 O O . CYS A 1 113 ? -7.517 -2.832 7.900 1.00 90.38 113 CYS A O 1
ATOM 928 N N . ILE A 1 114 ? -7.446 -0.863 8.985 1.00 89.25 114 ILE A N 1
ATOM 929 C CA . ILE A 1 114 ? -6.404 -1.230 9.926 1.00 89.25 114 ILE A CA 1
ATOM 930 C C . ILE A 1 114 ? -7.030 -2.068 11.047 1.00 89.25 114 ILE A C 1
ATOM 932 O O . ILE A 1 114 ? -7.865 -1.572 11.801 1.00 89.25 114 ILE A O 1
ATOM 936 N N . ALA A 1 115 ? -6.608 -3.325 11.178 1.00 87.50 115 ALA A N 1
ATOM 937 C CA . ALA A 1 115 ? -7.285 -4.345 11.981 1.00 87.50 115 ALA A CA 1
ATOM 938 C C . ALA A 1 115 ? -7.429 -3.978 13.469 1.00 87.50 115 ALA A C 1
ATOM 940 O O . ALA A 1 115 ? -8.469 -4.220 14.072 1.00 87.50 115 ALA A O 1
ATOM 941 N N . HIS A 1 116 ? -6.410 -3.360 14.073 1.00 84.25 116 HIS A N 1
ATOM 942 C CA . HIS A 1 116 ? -6.432 -3.054 15.510 1.00 84.25 116 HIS A CA 1
ATOM 943 C C . HIS A 1 116 ? -7.170 -1.759 15.872 1.00 84.25 116 HIS A C 1
ATOM 945 O O . HIS A 1 116 ? -7.619 -1.618 17.007 1.00 84.25 116 HIS A O 1
ATOM 951 N N . SER A 1 117 ? -7.267 -0.796 14.951 1.00 84.50 117 SER A N 1
ATOM 952 C CA . SER A 1 117 ? -7.836 0.532 15.225 1.00 84.50 117 SER A CA 1
ATOM 953 C C . SER A 1 117 ? -9.145 0.798 14.486 1.00 84.50 117 SER A C 1
ATOM 955 O O . SER A 1 117 ? -9.805 1.799 14.763 1.00 84.50 117 SER A O 1
ATOM 957 N N . ASN A 1 118 ? -9.522 -0.070 13.540 1.00 84.62 118 ASN A N 1
ATOM 958 C CA . ASN A 1 118 ? -10.616 0.125 12.585 1.00 84.62 118 ASN A CA 1
ATOM 959 C C . ASN A 1 118 ? -10.512 1.434 11.784 1.00 84.62 118 ASN A C 1
ATOM 961 O O . ASN A 1 118 ? -11.497 1.930 11.233 1.00 84.62 118 ASN A O 1
ATOM 965 N N . GLN A 1 119 ? -9.319 2.029 11.729 1.00 86.19 119 GLN A N 1
ATOM 966 C CA . GLN A 1 119 ? -9.077 3.214 10.926 1.00 86.19 119 GLN A CA 1
ATOM 967 C C . GLN A 1 119 ? -8.961 2.825 9.458 1.00 86.19 119 GLN A C 1
ATOM 969 O O . GLN A 1 119 ? -8.371 1.806 9.107 1.00 86.19 119 GLN A O 1
ATOM 974 N N . HIS A 1 120 ? -9.508 3.670 8.592 1.00 88.25 120 HIS A N 1
ATOM 975 C CA . HIS A 1 120 ? -9.461 3.452 7.158 1.00 88.25 120 HIS A CA 1
ATOM 976 C C . HIS A 1 120 ? -8.386 4.323 6.517 1.00 88.25 120 HIS A C 1
ATOM 978 O O . HIS A 1 120 ? -8.387 5.555 6.643 1.00 88.25 120 HIS A O 1
ATOM 984 N N . VAL A 1 121 ? -7.499 3.669 5.779 1.00 89.19 121 VAL A N 1
ATOM 985 C CA . VAL A 1 121 ? -6.451 4.306 4.990 1.00 89.19 121 VAL A CA 1
ATOM 986 C C . VAL A 1 121 ? -6.646 3.988 3.520 1.00 89.19 121 VAL A C 1
ATOM 988 O O . VAL A 1 121 ? -7.100 2.910 3.148 1.00 89.19 121 VAL A O 1
ATOM 991 N N . ARG A 1 122 ? -6.302 4.948 2.672 1.00 89.50 122 ARG A N 1
ATOM 992 C CA . ARG A 1 122 ? -6.309 4.801 1.225 1.00 89.50 122 ARG A CA 1
ATOM 993 C C . ARG A 1 122 ? -4.883 4.769 0.724 1.00 89.50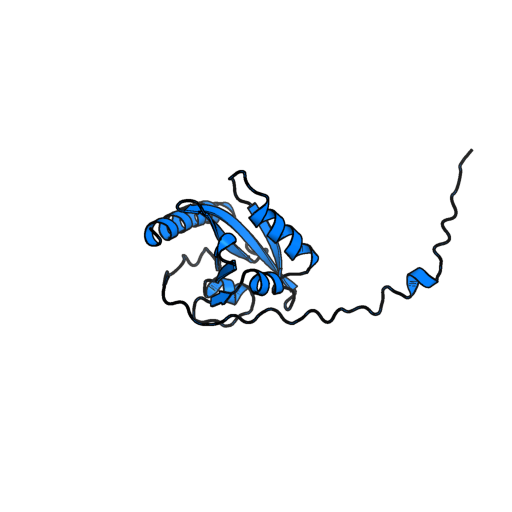 122 ARG A C 1
ATOM 995 O O . ARG A 1 122 ? -4.139 5.727 0.941 1.00 89.50 122 ARG A O 1
ATOM 1002 N N . TYR A 1 123 ? -4.557 3.701 0.020 1.00 89.62 123 TYR A N 1
ATOM 1003 C CA . TYR A 1 123 ? -3.322 3.529 -0.720 1.00 89.62 123 TYR A CA 1
ATOM 1004 C C . TYR A 1 123 ? -3.533 3.941 -2.167 1.00 89.62 123 TYR A C 1
ATOM 1006 O O . TYR A 1 123 ? -4.503 3.524 -2.790 1.00 89.62 123 TYR A O 1
ATOM 1014 N N . LEU A 1 124 ? -2.614 4.740 -2.697 1.00 87.94 124 LEU A N 1
ATOM 1015 C CA . LEU A 1 124 ? -2.378 4.886 -4.128 1.00 87.94 124 LEU A CA 1
ATOM 1016 C C . LEU A 1 124 ? -1.027 4.244 -4.429 1.00 87.94 124 LEU A C 1
ATOM 1018 O O . LEU A 1 124 ? 0.003 4.795 -4.048 1.00 87.94 124 LEU A O 1
ATOM 1022 N N . CYS A 1 125 ? -1.040 3.090 -5.077 1.00 88.81 125 CYS A N 1
ATOM 1023 C CA . CYS A 1 125 ? 0.145 2.315 -5.401 1.00 88.81 125 CYS A CA 1
ATOM 1024 C C . CYS A 1 125 ? 0.506 2.518 -6.866 1.00 88.81 125 CYS A C 1
ATOM 1026 O O . CYS A 1 125 ? -0.297 2.255 -7.755 1.00 88.81 125 CYS A O 1
ATOM 1028 N N . ILE A 1 126 ? 1.725 2.985 -7.108 1.00 86.88 126 ILE A N 1
ATOM 1029 C CA . ILE A 1 126 ? 2.241 3.257 -8.446 1.00 86.88 126 ILE A CA 1
ATOM 1030 C C . ILE A 1 126 ? 3.410 2.304 -8.697 1.00 86.88 126 ILE A C 1
ATOM 1032 O O . ILE A 1 126 ? 4.350 2.299 -7.890 1.00 86.88 126 ILE A O 1
ATOM 1036 N N . PRO A 1 127 ? 3.382 1.505 -9.777 1.00 87.44 127 PRO A N 1
ATOM 1037 C CA . PRO A 1 127 ? 4.481 0.621 -10.105 1.00 87.44 127 PRO A CA 1
ATOM 1038 C C . PRO A 1 127 ? 5.661 1.443 -10.623 1.00 87.44 127 PRO A C 1
ATOM 1040 O O . PRO A 1 127 ? 5.524 2.384 -11.408 1.00 87.44 127 PRO A O 1
ATOM 1043 N N . LEU A 1 128 ? 6.845 1.067 -10.171 1.00 83.88 128 LEU A N 1
ATOM 1044 C CA . LEU A 1 128 ? 8.114 1.672 -10.507 1.00 83.88 128 LEU A CA 1
ATOM 1045 C C . LEU A 1 128 ? 9.015 0.584 -11.076 1.00 83.88 128 LEU A C 1
ATOM 1047 O O . LEU A 1 128 ? 9.437 -0.331 -10.369 1.00 83.88 128 LEU A O 1
ATOM 1051 N N . GLN A 1 129 ? 9.295 0.689 -12.370 1.00 82.69 129 GLN A N 1
ATOM 1052 C CA . GLN A 1 129 ? 10.210 -0.219 -13.049 1.00 82.69 129 GLN A CA 1
ATOM 1053 C C . GLN A 1 129 ? 11.643 0.131 -12.636 1.00 82.69 129 GLN A C 1
ATOM 1055 O O . GLN A 1 129 ? 12.115 1.237 -12.905 1.00 82.69 129 GLN A O 1
ATOM 1060 N N . HIS A 1 130 ? 12.323 -0.800 -11.968 1.00 75.25 130 HIS A N 1
ATOM 1061 C CA . HIS A 1 130 ? 13.706 -0.644 -11.530 1.00 75.25 130 HIS A CA 1
ATOM 1062 C C . HIS A 1 130 ? 14.517 -1.880 -11.932 1.00 75.25 130 HIS A C 1
ATOM 1064 O O . HIS A 1 130 ? 14.357 -2.970 -11.374 1.00 75.25 130 HIS A O 1
ATOM 1070 N N . HIS A 1 131 ? 15.393 -1.703 -12.924 1.00 76.69 131 HIS A N 1
ATOM 1071 C CA . HIS A 1 131 ? 16.074 -2.784 -13.643 1.00 76.69 131 HIS A CA 1
ATOM 1072 C C . HIS A 1 131 ? 15.091 -3.846 -14.169 1.00 76.69 131 HIS A C 1
ATOM 1074 O O . HIS A 1 131 ? 14.326 -3.558 -15.083 1.00 76.69 131 HIS A O 1
ATOM 1080 N N . ASN A 1 132 ? 15.114 -5.049 -13.586 1.00 79.06 132 ASN A N 1
ATOM 1081 C CA . ASN A 1 132 ? 14.282 -6.196 -13.962 1.00 79.06 132 ASN A CA 1
ATOM 1082 C C . ASN A 1 132 ? 13.216 -6.517 -12.901 1.00 79.06 132 ASN A C 1
ATOM 1084 O O . ASN A 1 132 ? 12.650 -7.603 -12.930 1.00 79.06 132 ASN A O 1
ATOM 1088 N N . SER A 1 133 ? 12.991 -5.601 -11.955 1.00 81.12 133 SER A N 1
ATOM 1089 C CA . SER A 1 133 ? 12.074 -5.778 -10.826 1.00 81.12 133 SER A CA 1
ATOM 1090 C C . SER A 1 133 ? 11.063 -4.638 -10.749 1.00 81.12 133 SER A C 1
ATOM 1092 O O . SER A 1 133 ? 11.383 -3.489 -11.078 1.00 81.12 133 SER A O 1
ATOM 1094 N N . VAL A 1 134 ? 9.860 -4.944 -10.263 1.00 84.44 134 VAL A N 1
ATOM 1095 C CA . VAL A 1 134 ? 8.840 -3.932 -9.959 1.00 84.44 134 VAL A CA 1
ATOM 1096 C C . VAL A 1 134 ? 8.910 -3.561 -8.481 1.00 84.44 134 VAL A C 1
ATOM 1098 O O . VAL A 1 134 ? 8.797 -4.412 -7.599 1.00 84.44 134 VAL A O 1
ATOM 1101 N N . ILE A 1 135 ? 9.068 -2.268 -8.212 1.00 87.25 135 ILE A N 1
ATOM 1102 C CA . ILE A 1 135 ? 8.910 -1.675 -6.882 1.00 87.25 135 ILE A CA 1
ATOM 1103 C C . ILE A 1 135 ? 7.566 -0.952 -6.871 1.00 87.25 135 ILE A C 1
ATOM 1105 O O . ILE A 1 135 ? 7.247 -0.246 -7.821 1.00 87.25 135 ILE A O 1
ATOM 1109 N N . TRP A 1 136 ? 6.779 -1.064 -5.807 1.00 89.50 136 TRP A N 1
ATOM 1110 C CA . TRP A 1 136 ? 5.549 -0.282 -5.684 1.00 89.50 136 TRP A CA 1
ATOM 1111 C C . TRP A 1 136 ? 5.746 0.892 -4.734 1.00 89.50 136 TRP A C 1
ATOM 1113 O O . TRP A 1 136 ? 6.103 0.708 -3.570 1.00 89.50 136 TRP A O 1
ATOM 1123 N N . ALA A 1 137 ? 5.477 2.102 -5.222 1.00 88.25 137 ALA A N 1
ATOM 1124 C CA . ALA A 1 137 ? 5.373 3.298 -4.397 1.00 88.25 137 ALA A CA 1
ATOM 1125 C C . ALA A 1 137 ? 3.922 3.496 -3.953 1.00 88.25 137 ALA A C 1
ATOM 1127 O O . ALA A 1 137 ? 3.075 3.912 -4.743 1.00 88.25 137 ALA A O 1
ATOM 1128 N N . GLY A 1 138 ? 3.646 3.194 -2.687 1.00 89.12 138 GLY A N 1
ATOM 1129 C CA . GLY A 1 138 ? 2.363 3.395 -2.029 1.00 89.12 138 GLY A CA 1
ATOM 1130 C C . GLY A 1 138 ? 2.295 4.748 -1.328 1.00 89.12 138 GLY A C 1
ATOM 1131 O O . GLY A 1 138 ? 3.056 5.027 -0.408 1.00 89.12 138 GLY A O 1
ATOM 1132 N N . PHE A 1 139 ? 1.349 5.590 -1.718 1.00 87.31 139 PHE A N 1
ATOM 1133 C CA . PHE A 1 139 ? 1.038 6.835 -1.023 1.00 87.31 139 PHE A CA 1
ATOM 1134 C C . PHE A 1 139 ? -0.185 6.623 -0.149 1.00 87.31 139 PHE A C 1
ATOM 1136 O O . PHE A 1 139 ? -1.241 6.222 -0.637 1.00 87.31 139 PHE A O 1
ATOM 1143 N N . VAL A 1 140 ? -0.031 6.895 1.143 1.00 87.12 140 VAL A N 1
ATOM 1144 C CA . VAL A 1 140 ? -1.022 6.581 2.169 1.00 87.12 140 VAL A CA 1
ATOM 1145 C C . VAL A 1 140 ? -1.643 7.859 2.691 1.00 87.12 140 VAL A C 1
ATOM 1147 O O . VAL A 1 140 ? -0.973 8.871 2.897 1.00 87.12 140 VAL A O 1
ATOM 1150 N N . ARG A 1 141 ? -2.946 7.804 2.931 1.00 84.50 141 ARG A N 1
ATOM 1151 C CA . ARG A 1 141 ? -3.694 8.863 3.606 1.00 84.50 141 ARG A CA 1
ATOM 1152 C C . ARG A 1 141 ? -4.885 8.293 4.347 1.00 84.50 141 ARG A C 1
ATOM 1154 O O . ARG A 1 141 ? -5.357 7.209 4.017 1.00 84.50 141 ARG A O 1
ATOM 1161 N N . SER A 1 142 ? -5.435 9.070 5.268 1.00 80.38 142 SER A N 1
ATOM 1162 C CA . SER A 1 142 ? -6.761 8.781 5.812 1.00 80.38 142 SER A CA 1
ATOM 1163 C C . SER A 1 142 ? -7.832 8.912 4.721 1.00 80.38 142 SER A C 1
ATOM 1165 O O . SER A 1 142 ? -7.811 9.862 3.931 1.00 80.38 142 SER A O 1
ATOM 1167 N N . THR A 1 143 ? -8.807 7.998 4.693 1.00 75.88 143 THR A N 1
ATOM 1168 C CA . THR A 1 143 ? -9.968 8.087 3.783 1.00 75.88 143 THR A CA 1
ATOM 1169 C C . THR A 1 143 ? -10.855 9.306 4.055 1.00 75.88 143 THR A C 1
ATOM 1171 O O . THR A 1 143 ? -11.631 9.706 3.190 1.00 75.88 143 THR A O 1
ATOM 1174 N N . LEU A 1 144 ? -10.707 9.942 5.220 1.00 68.50 144 LEU A N 1
ATOM 1175 C CA . LEU A 1 144 ? -11.436 11.152 5.605 1.00 68.50 144 LEU A CA 1
ATOM 1176 C C . LEU A 1 144 ? -10.864 12.437 4.964 1.00 68.50 144 LEU A C 1
ATOM 1178 O O . LEU A 1 144 ? -11.469 13.504 5.072 1.00 68.50 144 LEU A O 1
ATOM 1182 N N . ALA A 1 145 ? -9.711 12.371 4.284 1.00 62.34 145 ALA A N 1
ATOM 1183 C CA . ALA A 1 145 ? -9.058 13.533 3.677 1.00 62.34 145 ALA A CA 1
ATOM 1184 C C . ALA A 1 145 ? -9.645 13.902 2.290 1.00 62.34 145 ALA A C 1
ATOM 1186 O O . ALA A 1 145 ? -9.653 13.097 1.362 1.00 62.34 145 ALA A O 1
ATOM 1187 N N . GLN A 1 146 ? -10.082 15.158 2.109 1.00 55.22 146 GLN A N 1
ATOM 1188 C CA . GLN A 1 146 ? -10.910 15.600 0.964 1.00 55.22 146 GLN A CA 1
ATOM 1189 C C . GLN A 1 146 ? -10.181 15.979 -0.353 1.00 55.22 146 GLN A C 1
ATOM 1191 O O . GLN A 1 146 ? -10.849 16.300 -1.335 1.00 55.22 146 GLN A O 1
ATOM 1196 N N . LYS A 1 147 ? -8.841 15.978 -0.453 1.00 57.00 147 LYS A N 1
ATOM 1197 C CA . LYS A 1 147 ? -8.126 16.491 -1.653 1.00 57.00 147 LYS A CA 1
ATOM 1198 C C . LYS A 1 147 ? -7.473 15.368 -2.473 1.00 57.00 147 LYS A C 1
ATOM 1200 O O . LYS A 1 147 ? -6.580 14.698 -1.977 1.00 57.00 147 LYS A O 1
ATOM 1205 N N . ASN A 1 148 ? -7.903 15.167 -3.729 1.00 57.72 148 ASN A N 1
ATOM 1206 C CA . ASN A 1 148 ? -7.481 14.034 -4.581 1.00 57.72 148 ASN A CA 1
ATOM 1207 C C . ASN A 1 148 ? -6.423 14.362 -5.651 1.00 57.72 148 ASN A C 1
ATOM 1209 O O . ASN A 1 148 ? -5.460 13.621 -5.798 1.00 57.72 148 ASN A O 1
ATOM 1213 N N . LYS A 1 149 ? -6.585 15.445 -6.421 1.00 55.59 149 LYS A N 1
ATOM 1214 C CA . LYS A 1 149 ? -5.859 15.590 -7.700 1.00 55.59 149 LYS A CA 1
ATOM 1215 C C . LYS A 1 149 ? -4.401 16.054 -7.559 1.00 55.59 149 LYS A C 1
ATOM 1217 O O . LYS A 1 149 ? -3.530 15.529 -8.234 1.00 55.59 149 LYS A O 1
ATOM 1222 N N . ILE A 1 150 ? -4.131 16.982 -6.638 1.00 58.47 150 ILE A N 1
ATOM 1223 C CA . ILE A 1 150 ? -2.782 17.540 -6.395 1.00 58.47 150 ILE A CA 1
ATOM 1224 C C . ILE A 1 150 ? -1.824 16.475 -5.828 1.00 58.47 150 ILE A C 1
ATOM 1226 O O . ILE A 1 150 ? -0.624 16.515 -6.082 1.00 58.47 150 ILE A O 1
ATOM 1230 N N . LEU A 1 151 ? -2.359 15.489 -5.101 1.00 61.50 151 LEU A N 1
ATOM 1231 C CA . LEU A 1 151 ? -1.561 14.447 -4.456 1.00 61.50 151 LEU A CA 1
ATOM 1232 C C . LEU A 1 151 ? -1.018 13.418 -5.447 1.00 61.50 151 LEU A C 1
ATOM 1234 O O . LEU A 1 151 ? 0.086 12.934 -5.239 1.00 61.50 151 LEU A O 1
ATOM 1238 N N . ILE A 1 152 ? -1.751 13.117 -6.524 1.00 63.66 152 ILE A N 1
ATOM 1239 C CA . ILE A 1 152 ? -1.334 12.128 -7.533 1.00 63.66 152 ILE A CA 1
ATOM 1240 C C . ILE A 1 152 ? -0.102 12.628 -8.299 1.00 63.66 152 ILE A C 1
ATOM 1242 O O . ILE A 1 152 ? 0.887 11.908 -8.420 1.00 63.66 152 ILE A O 1
ATOM 1246 N N . ASP A 1 153 ? -0.115 13.881 -8.761 1.00 64.19 153 ASP A N 1
ATOM 1247 C CA . ASP A 1 153 ? 1.018 14.460 -9.497 1.00 64.19 153 ASP A CA 1
ATOM 1248 C C . ASP A 1 153 ? 2.271 14.580 -8.617 1.00 64.19 153 ASP A C 1
ATOM 1250 O O . ASP A 1 153 ? 3.397 14.348 -9.067 1.00 64.19 153 ASP A O 1
ATOM 1254 N N . LEU A 1 154 ? 2.080 14.931 -7.344 1.00 65.50 154 LEU A N 1
ATOM 1255 C CA . LEU A 1 154 ? 3.150 15.032 -6.357 1.00 65.50 154 LEU A CA 1
ATOM 1256 C C . LEU A 1 154 ? 3.728 13.654 -6.006 1.00 65.50 154 LEU A C 1
ATOM 1258 O O . LEU A 1 154 ? 4.949 13.492 -5.953 1.00 65.50 154 LEU A O 1
ATOM 1262 N N . ALA A 1 155 ? 2.853 12.662 -5.836 1.00 66.62 155 ALA A N 1
ATOM 1263 C CA . ALA A 1 155 ? 3.200 11.265 -5.638 1.00 66.62 155 ALA A CA 1
ATOM 1264 C C . ALA A 1 155 ? 4.060 10.737 -6.792 1.00 66.62 155 ALA A C 1
ATOM 1266 O O . ALA A 1 155 ? 5.170 10.257 -6.572 1.00 66.62 155 ALA A O 1
ATOM 1267 N N . LEU A 1 156 ? 3.618 10.934 -8.036 1.00 69.31 156 LEU A N 1
ATOM 1268 C CA . LEU A 1 156 ? 4.369 10.539 -9.229 1.00 69.31 156 LEU A CA 1
ATOM 1269 C C . LEU A 1 156 ? 5.760 11.182 -9.293 1.00 69.31 156 LEU A C 1
ATOM 1271 O O . LEU A 1 156 ? 6.747 10.501 -9.578 1.00 69.31 156 LEU A O 1
ATOM 1275 N N . ARG A 1 157 ? 5.870 12.488 -9.010 1.00 70.81 157 ARG A N 1
ATOM 1276 C CA . ARG A 1 157 ? 7.171 13.181 -8.987 1.00 70.81 157 ARG A CA 1
ATOM 1277 C C . ARG A 1 157 ? 8.099 12.608 -7.922 1.00 70.81 157 ARG A C 1
ATOM 1279 O O . ARG A 1 157 ? 9.273 12.388 -8.211 1.00 70.81 157 ARG A O 1
ATOM 1286 N N . LYS A 1 158 ? 7.592 12.345 -6.715 1.00 68.81 158 LYS A N 1
ATOM 1287 C CA . LYS A 1 158 ? 8.422 11.818 -5.626 1.00 68.81 158 LYS A CA 1
ATOM 1288 C C . LYS A 1 158 ? 8.817 10.365 -5.863 1.00 68.81 158 LYS A C 1
ATOM 1290 O O . LYS A 1 158 ? 9.966 10.021 -5.622 1.00 68.81 158 LYS A O 1
ATOM 1295 N N . ALA A 1 159 ? 7.914 9.552 -6.403 1.00 69.44 159 ALA A N 1
ATOM 1296 C CA . ALA A 1 159 ? 8.205 8.179 -6.800 1.00 69.44 159 ALA A CA 1
ATOM 1297 C C . ALA A 1 159 ? 9.363 8.126 -7.814 1.00 69.44 159 ALA A C 1
ATOM 1299 O O . ALA A 1 159 ? 10.305 7.359 -7.643 1.00 69.44 159 ALA A O 1
ATOM 1300 N N . ARG A 1 160 ? 9.356 9.025 -8.808 1.00 71.19 160 ARG A N 1
ATOM 1301 C CA . ARG A 1 160 ? 10.470 9.183 -9.760 1.00 71.19 160 ARG A CA 1
ATOM 1302 C C . ARG A 1 160 ? 11.765 9.662 -9.105 1.00 71.19 160 ARG A C 1
ATOM 1304 O O . ARG A 1 160 ? 12.827 9.179 -9.473 1.00 71.19 160 ARG A O 1
ATOM 1311 N N . GLN A 1 161 ? 11.691 10.596 -8.156 1.00 69.06 161 GLN A N 1
ATOM 1312 C CA . GLN A 1 161 ? 12.876 11.047 -7.419 1.00 69.06 161 GLN A CA 1
ATOM 1313 C C . GLN A 1 161 ? 13.506 9.897 -6.622 1.00 69.06 161 GLN A C 1
ATOM 1315 O O . GLN A 1 161 ? 14.709 9.697 -6.701 1.00 69.06 161 GLN A O 1
ATOM 1320 N N . VAL A 1 162 ? 12.690 9.131 -5.894 1.00 65.31 162 VAL A N 1
ATOM 1321 C CA . VAL A 1 162 ? 13.149 7.981 -5.103 1.00 65.31 162 VAL A CA 1
ATOM 1322 C C . VAL A 1 162 ? 13.793 6.931 -6.007 1.00 65.31 162 VAL A C 1
ATOM 1324 O O . VAL A 1 162 ? 14.853 6.421 -5.672 1.00 65.31 162 VAL A O 1
ATOM 1327 N N . LEU A 1 163 ? 13.215 6.655 -7.184 1.00 66.00 163 LEU A N 1
ATOM 1328 C CA . LEU A 1 163 ? 13.862 5.784 -8.171 1.00 66.00 163 LEU A CA 1
ATOM 1329 C C . LEU A 1 163 ? 15.242 6.291 -8.590 1.00 66.00 163 LEU A C 1
ATOM 1331 O O . LEU A 1 163 ? 16.168 5.499 -8.684 1.00 66.00 163 LEU A O 1
ATOM 1335 N N . ALA A 1 164 ? 15.378 7.591 -8.854 1.00 64.62 164 ALA A N 1
ATOM 1336 C CA . ALA A 1 164 ? 16.635 8.173 -9.316 1.00 64.62 164 ALA A CA 1
ATOM 1337 C C . ALA A 1 164 ? 17.755 8.124 -8.264 1.00 64.62 164 ALA A C 1
ATOM 1339 O O . ALA A 1 164 ? 18.918 8.192 -8.634 1.00 64.62 164 ALA A O 1
ATOM 1340 N N . GLU A 1 165 ? 17.412 8.033 -6.980 1.00 60.91 165 GLU A N 1
ATOM 1341 C CA . GLU A 1 165 ? 18.372 7.926 -5.874 1.00 60.91 165 GLU A CA 1
ATOM 1342 C C . GLU A 1 165 ? 18.722 6.470 -5.523 1.00 60.91 165 GLU A C 1
ATOM 1344 O O . GLU A 1 165 ? 19.717 6.225 -4.846 1.00 60.91 165 GLU A O 1
ATOM 1349 N N . LEU A 1 166 ? 17.894 5.511 -5.950 1.00 53.78 166 LEU A N 1
ATOM 1350 C CA . LEU A 1 166 ? 18.149 4.076 -5.795 1.00 53.78 166 LEU A CA 1
ATOM 1351 C C . LEU A 1 166 ? 19.030 3.498 -6.922 1.00 53.78 166 LEU A C 1
ATOM 1353 O O . LEU A 1 166 ? 19.597 2.420 -6.732 1.00 53.78 166 LEU A O 1
ATOM 1357 N N . CYS A 1 167 ? 19.134 4.208 -8.054 1.00 45.88 167 CYS A N 1
ATOM 1358 C CA . CYS A 1 167 ? 20.028 3.932 -9.188 1.00 45.88 167 CYS A CA 1
ATOM 1359 C C . CYS A 1 167 ? 21.417 4.554 -8.986 1.00 45.88 167 CYS A C 1
ATOM 1361 O O . CYS A 1 167 ? 22.405 3.917 -9.418 1.00 45.88 167 CYS A O 1
#

pLDDT: mean 70.39, std 18.12, r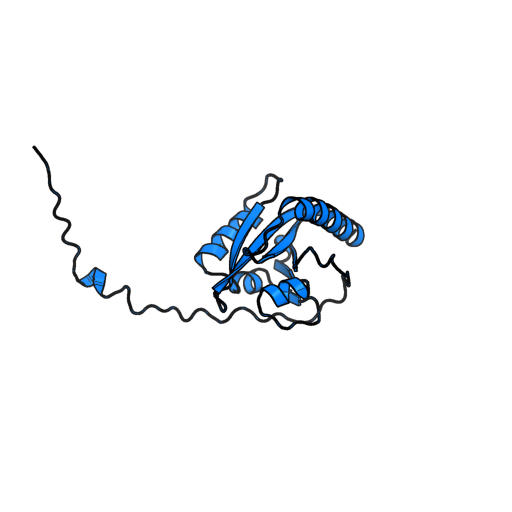ange [35.44, 91.06]

Organism: NCBI:txid1048642

Radius of gyration: 19.77 Å; chains: 1; bounding box: 68×44×36 Å

Foldseek 3Di:
DDDDDPPPPDCVVVPPPPPPPPVQPAQFDFDPDDDADPDPQDVVQQWKKKDFPVVQKMKIACSRCVLLVHNDPGITMDGVVSVLSQFDPVVSVVVVCQVPVCPDFDFDKDWTQGVPPRFIKIWTWHWDDAPPGTMIMIGIDGPPDDDDDVVVVSSVVVSVVVSVSVD

Secondary structure (DSSP, 8-state):
----------GGGGSSSSS----PPPPPPPB----S------TTS-EEEEEEGGGTEEEE-HHHHHHTT---SS-EEE-HHHHHTTB-HHHHHHHHHHHHT--SSS-EEEEEEBTTT--EEEEEEEEEEETTEEEEEEEEEETT----HHHHHHHHHHHHHHHHHH-

Sequence (167 aa):
MACTFDYQIPEYAKQTASERYIHEPSPAHGDAQYNGIDHKFPTELQGFVLIFPERDRVYWSAQAAALHGELANQPIEFSLRQFMQWYLPSQRDLFAQSIFDEANNDGFQLDLCIAHSNQHVRYLCIPLQHHNSVIWAGFVRSTLAQKNKILIDLALRKARQVLAELC